Protein AF-A0A3B0XBH3-F1 (afdb_monomer_lite)

Organism: NCBI:txid652676

Radius of gyration: 18.59 Å; chains: 1; bounding box: 27×56×53 Å

Secondary structure (DSSP, 8-state):
--TTSHHHHHHHHHHHHHHHHHHHHHHHHHHHHHHHHHHS-TTS-HHHHHHHHHHHHHHHHHTT-HHHHHHHHHHHHHHHHHTT-HHHHHHHHHHHHHTT-TTHHHHHHHHHHHHHHS---HHHHHHHHHHHHHHS--

Structure (mmCIF, N/CA/C/O backbone):
data_AF-A0A3B0XBH3-F1
#
_entry.id   AF-A0A3B0XBH3-F1
#
loop_
_atom_site.group_PDB
_atom_site.id
_atom_site.type_symbol
_atom_site.label_atom_id
_atom_site.label_alt_id
_atom_site.label_comp_id
_atom_site.label_asym_id
_atom_site.label_entity_id
_atom_site.label_seq_id
_atom_site.pdbx_PDB_ins_code
_atom_site.Cartn_x
_atom_site.Cartn_y
_atom_site.Cartn_z
_atom_site.occupancy
_atom_site.B_iso_or_equiv
_atom_site.auth_seq_id
_atom_site.auth_comp_id
_atom_site.auth_asym_id
_atom_site.auth_atom_id
_atom_site.pdbx_PDB_model_num
ATOM 1 N N . MET A 1 1 ? -11.709 39.498 32.629 1.00 46.81 1 MET A N 1
ATOM 2 C CA . MET A 1 1 ? -12.255 38.364 31.856 1.00 46.81 1 MET A CA 1
ATOM 3 C C . MET A 1 1 ? -11.973 38.625 30.374 1.00 46.81 1 MET A C 1
ATOM 5 O O . MET A 1 1 ? -12.906 38.964 29.671 1.00 46.81 1 MET A O 1
ATOM 9 N N . SER A 1 2 ? -10.707 38.572 29.922 1.00 49.47 2 SER A N 1
ATOM 10 C CA . SER A 1 2 ? -10.364 38.827 28.500 1.00 49.47 2 SER A CA 1
ATOM 11 C C . SER A 1 2 ? -9.041 38.231 27.984 1.00 49.47 2 SER A C 1
ATOM 13 O O . SER A 1 2 ? -8.866 38.214 26.776 1.00 49.47 2 SER A O 1
ATOM 15 N N . ASP A 1 3 ? -8.148 37.671 28.808 1.00 51.22 3 ASP A N 1
ATOM 16 C CA . ASP A 1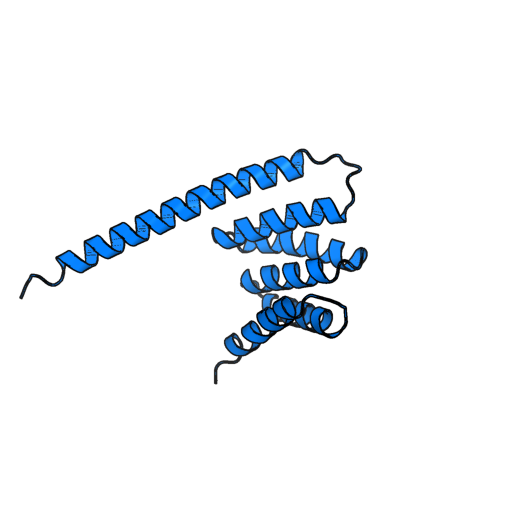 3 ? -6.802 37.307 28.305 1.00 51.22 3 ASP A CA 1
ATOM 17 C C . ASP A 1 3 ? -6.635 35.848 27.837 1.00 51.22 3 ASP A C 1
ATOM 19 O O . ASP A 1 3 ? -5.554 35.462 27.405 1.00 51.22 3 ASP A O 1
ATOM 23 N N . ASN A 1 4 ? -7.687 35.020 27.883 1.00 48.22 4 ASN A N 1
ATOM 24 C CA . ASN A 1 4 ? -7.587 33.593 27.523 1.00 48.22 4 ASN A CA 1
ATOM 25 C C . ASN A 1 4 ? -7.960 33.276 26.058 1.00 48.22 4 ASN A C 1
ATOM 27 O O . ASN A 1 4 ? -7.882 32.121 25.647 1.00 48.22 4 ASN A O 1
ATOM 31 N N . ASP A 1 5 ? -8.382 34.276 25.278 1.00 51.53 5 ASP A N 1
ATOM 32 C CA . ASP A 1 5 ? -8.802 34.097 23.876 1.00 51.53 5 ASP A CA 1
ATOM 33 C C . ASP A 1 5 ? -7.645 34.344 22.883 1.00 51.53 5 ASP A C 1
ATOM 35 O O . ASP A 1 5 ? -7.564 33.712 21.832 1.00 51.53 5 ASP A O 1
ATOM 39 N N . SER A 1 6 ? -6.668 35.185 23.254 1.00 52.16 6 SER A N 1
ATOM 40 C CA . SER A 1 6 ? -5.551 35.566 22.371 1.00 52.16 6 SER A CA 1
ATOM 41 C C . SER A 1 6 ? -4.517 34.444 22.174 1.00 52.16 6 SER A C 1
ATOM 43 O O . SER A 1 6 ? -4.010 34.257 21.073 1.00 52.16 6 SER A O 1
ATOM 45 N N . MET A 1 7 ? -4.252 33.636 23.209 1.00 53.03 7 MET A N 1
ATOM 46 C CA . MET A 1 7 ? -3.259 32.545 23.160 1.00 53.03 7 MET A CA 1
ATOM 47 C C . MET A 1 7 ? -3.736 31.315 22.370 1.00 53.03 7 MET A C 1
ATOM 49 O O . MET A 1 7 ? -2.930 30.492 21.937 1.00 53.03 7 MET A O 1
ATOM 53 N N . LYS A 1 8 ? -5.053 31.165 22.170 1.00 53.69 8 LYS A N 1
ATOM 54 C CA . LYS A 1 8 ? -5.630 30.027 21.438 1.00 53.69 8 LYS A CA 1
ATOM 55 C C . LYS A 1 8 ? -5.534 30.216 19.919 1.00 53.69 8 LYS A C 1
ATOM 57 O O . LYS A 1 8 ? -5.351 29.240 19.194 1.00 53.69 8 LYS A O 1
ATOM 62 N N . GLY A 1 9 ? -5.611 31.466 19.453 1.00 56.25 9 GLY A N 1
ATOM 63 C CA . GLY A 1 9 ? -5.483 31.823 18.038 1.00 56.25 9 GLY A CA 1
ATOM 64 C C . GLY A 1 9 ? -4.063 31.654 17.492 1.00 56.25 9 GLY A C 1
ATOM 65 O O . GLY A 1 9 ? -3.892 31.129 16.396 1.00 56.25 9 GLY A O 1
ATOM 66 N N . GLU A 1 10 ? -3.041 32.024 18.269 1.00 58.00 10 GLU A N 1
ATOM 67 C CA . GLU A 1 10 ? -1.635 31.938 17.841 1.00 58.00 10 GLU A CA 1
ATOM 68 C C . GLU A 1 10 ? -1.155 30.486 17.703 1.00 58.00 10 GLU A C 1
ATOM 70 O O . GLU A 1 10 ? -0.531 30.133 16.704 1.00 58.00 10 GLU A O 1
ATOM 75 N N . ASN A 1 11 ? -1.522 29.610 18.645 1.00 60.78 11 ASN A N 1
ATOM 76 C CA . ASN A 1 11 ? -1.129 28.198 18.600 1.00 60.78 11 ASN A CA 1
ATOM 77 C C . ASN A 1 11 ? -1.812 27.442 17.443 1.00 60.78 11 ASN A C 1
ATOM 79 O O . ASN A 1 11 ? -1.194 26.612 16.780 1.00 60.78 11 ASN A O 1
ATOM 83 N N . SER A 1 12 ? -3.073 27.781 17.148 1.00 61.41 12 SER A N 1
ATOM 84 C CA . SER A 1 12 ? -3.799 27.233 15.996 1.00 61.41 12 SER A CA 1
ATOM 85 C C . SER A 1 12 ? -3.214 27.702 14.662 1.00 61.41 12 SER A C 1
ATOM 87 O O . SER A 1 12 ? -3.229 26.939 13.698 1.00 61.41 12 SER A O 1
ATOM 89 N N . ALA A 1 13 ? -2.710 28.936 14.588 1.00 61.50 13 ALA A N 1
ATOM 90 C CA . ALA A 1 13 ? -2.078 29.463 13.383 1.00 61.50 13 ALA A CA 1
ATOM 91 C C . ALA A 1 13 ? -0.717 28.801 13.118 1.00 61.50 13 ALA A C 1
ATOM 93 O O . ALA A 1 13 ? -0.448 28.412 11.985 1.00 61.50 13 ALA A O 1
ATOM 94 N N . ILE A 1 14 ? 0.107 28.605 14.154 1.00 63.12 14 ILE A N 1
ATOM 95 C CA . ILE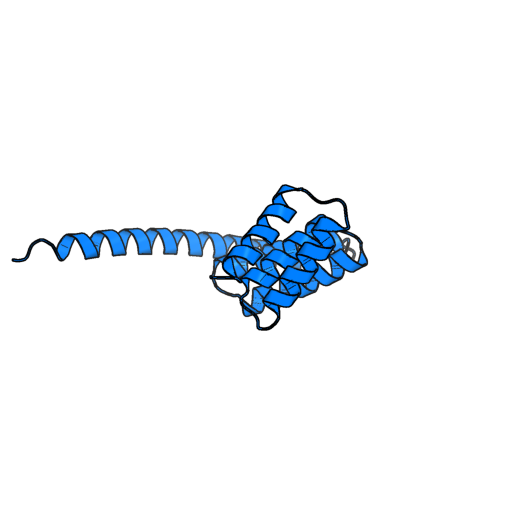 A 1 14 ? 1.409 27.925 14.038 1.00 63.12 14 ILE A CA 1
ATOM 96 C C . ILE A 1 14 ? 1.225 26.457 13.618 1.00 63.12 14 ILE A C 1
ATOM 98 O O . ILE A 1 14 ? 1.905 25.995 12.706 1.00 63.12 14 ILE A O 1
ATOM 102 N N . GLN A 1 15 ? 0.259 25.744 14.209 1.00 65.31 15 GLN A N 1
ATOM 103 C CA . GLN A 1 15 ? -0.039 24.352 13.850 1.00 65.31 15 GLN A CA 1
ATOM 104 C C . GLN A 1 15 ? -0.588 24.212 12.419 1.00 65.31 15 GLN A C 1
ATOM 106 O O . GLN A 1 15 ? -0.254 23.261 11.717 1.00 65.31 15 GLN A O 1
ATOM 111 N N . ALA A 1 16 ? -1.403 25.168 11.963 1.00 62.16 16 ALA A N 1
ATOM 112 C CA . ALA A 1 16 ? -1.904 25.184 10.590 1.00 62.16 16 ALA A CA 1
ATOM 113 C C . ALA A 1 16 ? -0.790 25.456 9.562 1.00 62.16 16 ALA A C 1
ATOM 115 O O . ALA A 1 16 ? -0.816 24.885 8.472 1.00 62.16 16 ALA A O 1
ATOM 116 N N . ILE A 1 17 ? 0.193 26.298 9.904 1.00 65.31 17 ILE A N 1
ATOM 117 C CA . ILE A 1 17 ? 1.362 26.572 9.056 1.00 65.31 17 ILE A CA 1
ATOM 118 C C . ILE A 1 17 ? 2.233 25.315 8.926 1.00 65.31 17 ILE A C 1
ATOM 120 O O . ILE A 1 17 ? 2.518 24.908 7.803 1.00 65.31 17 ILE A O 1
ATOM 124 N N . ASP A 1 18 ? 2.553 24.649 10.038 1.00 72.62 18 ASP A N 1
ATOM 125 C CA . ASP A 1 18 ? 3.348 23.407 10.071 1.00 72.62 18 ASP A CA 1
ATOM 126 C C . ASP A 1 18 ? 2.704 22.279 9.237 1.00 72.62 18 ASP A C 1
ATOM 128 O O . ASP A 1 18 ? 3.333 21.675 8.365 1.00 72.62 18 ASP A O 1
ATOM 132 N N . GLN A 1 19 ? 1.390 22.075 9.391 1.00 73.44 19 GLN A N 1
ATOM 133 C CA . GLN A 1 19 ? 0.637 21.122 8.566 1.00 73.44 19 GLN A CA 1
ATOM 134 C C . GLN A 1 19 ? 0.635 21.501 7.078 1.00 73.44 19 GLN A C 1
ATOM 136 O O . GLN A 1 19 ? 0.707 20.627 6.214 1.00 73.44 19 GLN A O 1
ATOM 141 N N . SER A 1 20 ? 0.555 22.794 6.756 1.00 72.38 20 SER A N 1
ATOM 142 C CA . SER A 1 20 ? 0.559 23.256 5.365 1.00 72.38 20 SER A CA 1
ATOM 143 C C . SER A 1 20 ? 1.919 23.083 4.684 1.00 72.38 20 SER A C 1
ATOM 145 O O . SER A 1 20 ? 1.960 22.697 3.514 1.00 72.38 20 SER A O 1
ATOM 147 N N . GLU A 1 21 ? 3.020 23.300 5.411 1.00 73.56 21 GLU A N 1
ATOM 148 C CA . GLU A 1 21 ? 4.378 23.056 4.917 1.00 73.56 21 GLU A CA 1
ATOM 149 C C . GLU A 1 21 ? 4.591 21.560 4.655 1.00 73.56 21 GLU A C 1
ATOM 151 O O . GLU A 1 21 ? 5.019 21.188 3.560 1.00 73.56 21 GLU A O 1
ATOM 156 N N . SER A 1 22 ? 4.158 20.701 5.583 1.00 84.88 22 SER A N 1
ATOM 157 C CA . SER A 1 22 ? 4.197 19.243 5.418 1.00 84.88 22 SER A CA 1
ATOM 158 C C . SER A 1 22 ? 3.398 18.762 4.195 1.00 84.88 22 SER A C 1
ATOM 160 O O . SER A 1 22 ? 3.898 17.985 3.377 1.00 84.88 22 SER A O 1
ATOM 162 N N . VAL A 1 23 ? 2.181 19.276 3.984 1.00 88.81 23 VAL A N 1
ATOM 163 C CA . VAL A 1 23 ? 1.361 18.923 2.810 1.00 88.81 23 VAL A CA 1
ATOM 164 C C . VAL A 1 23 ? 2.016 19.373 1.501 1.00 88.81 23 VAL A C 1
ATOM 166 O O . VAL A 1 23 ? 1.938 18.663 0.494 1.00 88.81 23 VAL A O 1
ATOM 169 N N . GLU A 1 24 ? 2.669 20.535 1.480 1.00 91.00 24 GLU A N 1
ATOM 170 C CA . GLU A 1 24 ? 3.363 21.028 0.288 1.00 91.00 24 GLU A CA 1
ATOM 171 C C . GLU A 1 24 ? 4.593 20.173 -0.058 1.00 91.00 24 GLU A C 1
ATOM 173 O O . GLU A 1 24 ? 4.858 19.903 -1.233 1.00 91.00 24 GLU A O 1
ATOM 178 N N . GLU A 1 25 ? 5.318 19.676 0.944 1.00 92.38 25 GLU A N 1
ATOM 179 C CA . GLU A 1 25 ? 6.395 18.704 0.742 1.00 92.38 25 GLU A CA 1
ATOM 180 C C . GLU A 1 25 ? 5.875 17.386 0.157 1.00 92.38 25 GLU A C 1
ATOM 182 O O . GLU A 1 25 ? 6.399 16.917 -0.859 1.00 92.38 25 GLU A O 1
ATOM 187 N N . ILE A 1 26 ? 4.787 16.834 0.708 1.00 92.12 26 ILE A N 1
ATOM 188 C CA . ILE A 1 26 ? 4.175 15.599 0.192 1.00 92.12 26 ILE A CA 1
ATOM 189 C C . ILE A 1 26 ? 3.692 15.794 -1.254 1.00 92.12 26 ILE A C 1
ATOM 191 O O . ILE A 1 26 ? 3.877 14.918 -2.099 1.00 92.12 26 ILE A O 1
ATOM 195 N N . ARG A 1 27 ? 3.155 16.969 -1.611 1.00 93.00 27 ARG A N 1
ATOM 196 C CA . ARG A 1 27 ? 2.768 17.292 -3.001 1.00 93.00 27 ARG A CA 1
ATOM 197 C C . ARG A 1 27 ? 3.952 17.319 -3.964 1.00 93.00 27 ARG A C 1
ATOM 199 O O . ARG A 1 27 ? 3.821 16.869 -5.111 1.00 93.00 27 ARG A O 1
ATOM 206 N N . LYS A 1 28 ? 5.107 17.829 -3.525 1.00 94.44 28 LYS A N 1
ATOM 207 C CA . LYS A 1 28 ? 6.345 17.793 -4.321 1.00 94.44 28 LYS A CA 1
ATOM 208 C C . LYS A 1 28 ? 6.796 16.353 -4.541 1.00 94.44 28 LYS A C 1
ATOM 210 O O . LYS A 1 28 ? 7.053 15.978 -5.686 1.00 94.44 28 LYS A O 1
ATOM 215 N N . LEU A 1 29 ? 6.810 15.540 -3.483 1.00 94.50 29 LEU A N 1
ATOM 216 C CA . LEU A 1 29 ? 7.145 14.117 -3.566 1.00 94.50 29 LEU A CA 1
ATOM 217 C C . LEU A 1 29 ? 6.183 13.362 -4.491 1.00 94.50 29 LEU A C 1
ATOM 219 O O . LEU A 1 29 ? 6.631 12.627 -5.367 1.00 94.50 29 LEU A O 1
ATOM 223 N N . LEU A 1 30 ? 4.877 13.616 -4.386 1.00 93.94 30 LEU A N 1
ATOM 224 C CA . LEU A 1 30 ? 3.857 13.006 -5.241 1.00 93.94 30 LEU A CA 1
ATOM 225 C C . LEU A 1 30 ? 4.070 13.357 -6.716 1.00 93.94 30 LEU A C 1
ATOM 227 O O . LEU A 1 30 ? 3.925 12.514 -7.605 1.00 93.94 30 LEU A O 1
ATOM 231 N N . THR A 1 31 ? 4.431 14.609 -6.993 1.00 95.00 31 THR A N 1
ATOM 232 C CA . THR A 1 31 ? 4.744 15.055 -8.353 1.00 95.00 31 THR A CA 1
ATOM 233 C C . THR A 1 31 ? 5.959 14.315 -8.909 1.00 95.00 31 THR A C 1
ATOM 235 O O . THR A 1 31 ? 5.941 13.899 -10.069 1.00 95.00 31 THR A O 1
ATOM 238 N N . GLU A 1 32 ? 6.994 14.119 -8.095 1.00 94.62 32 GLU A N 1
ATOM 239 C CA . GLU A 1 32 ? 8.203 13.399 -8.492 1.00 94.62 32 GLU A CA 1
ATOM 240 C C . GLU A 1 32 ? 7.949 11.897 -8.689 1.00 94.62 32 GLU A C 1
ATOM 242 O O . GLU A 1 32 ? 8.335 11.337 -9.717 1.00 94.62 32 GLU A O 1
ATOM 247 N N . ALA A 1 33 ? 7.209 11.255 -7.783 1.00 92.12 33 ALA A N 1
ATOM 248 C CA . ALA A 1 33 ? 6.818 9.850 -7.900 1.00 92.12 33 ALA A CA 1
ATOM 249 C C . ALA A 1 33 ? 6.005 9.593 -9.184 1.00 92.12 33 ALA A C 1
ATOM 251 O O . ALA A 1 33 ? 6.300 8.673 -9.950 1.00 92.12 33 ALA A O 1
ATOM 252 N N . ARG A 1 34 ? 5.054 10.480 -9.511 1.00 93.50 34 ARG A N 1
ATOM 253 C CA . ARG A 1 34 ? 4.286 10.416 -10.769 1.00 93.50 34 ARG A CA 1
ATOM 254 C C . ARG A 1 34 ? 5.158 10.597 -12.011 1.00 93.50 34 ARG A C 1
ATOM 256 O O . ARG A 1 34 ? 4.894 9.964 -13.034 1.00 93.50 34 ARG A O 1
ATOM 263 N N . LYS A 1 35 ? 6.177 11.462 -11.962 1.00 93.94 35 LYS A N 1
ATOM 264 C CA . LYS A 1 35 ? 7.140 11.607 -13.067 1.00 93.94 35 LYS A CA 1
ATOM 265 C C . LYS A 1 35 ? 7.960 10.338 -13.243 1.00 93.94 35 LYS A C 1
ATOM 267 O O . LYS A 1 35 ? 8.079 9.870 -14.372 1.00 93.94 35 LYS A O 1
ATOM 272 N N . ARG A 1 36 ? 8.458 9.758 -12.146 1.00 91.50 36 ARG A N 1
ATOM 273 C CA . ARG A 1 36 ? 9.189 8.488 -12.164 1.00 91.50 36 ARG A CA 1
ATOM 274 C C . ARG A 1 36 ? 8.351 7.388 -12.804 1.00 91.50 36 ARG A C 1
ATOM 276 O O . ARG A 1 36 ? 8.824 6.775 -13.750 1.00 91.50 36 ARG A O 1
ATOM 283 N N . LEU A 1 37 ? 7.094 7.227 -12.382 1.00 91.19 37 LEU A N 1
ATOM 284 C CA . LEU A 1 37 ? 6.161 6.241 -12.942 1.00 91.19 37 LEU A CA 1
ATOM 285 C C . LEU A 1 37 ? 5.963 6.395 -14.461 1.00 91.19 37 LEU A C 1
ATOM 287 O O . LEU A 1 37 ? 5.899 5.404 -15.189 1.00 91.19 37 LEU A O 1
ATOM 291 N N . LYS A 1 38 ? 5.873 7.638 -14.955 1.00 91.94 38 LYS A N 1
ATOM 292 C CA . LYS A 1 38 ? 5.743 7.935 -16.393 1.00 91.94 38 LYS A CA 1
ATOM 293 C C . LYS A 1 38 ? 7.033 7.712 -17.180 1.00 91.94 38 LYS A C 1
ATOM 295 O O . LYS A 1 38 ? 6.962 7.419 -18.365 1.00 91.94 38 LYS A O 1
ATOM 300 N N . ALA A 1 39 ? 8.186 7.895 -16.544 1.00 92.94 39 ALA A N 1
ATOM 301 C CA . ALA A 1 39 ? 9.492 7.694 -17.160 1.00 92.94 39 ALA A CA 1
ATOM 302 C C . ALA A 1 39 ? 9.922 6.217 -17.183 1.00 92.94 39 ALA A C 1
ATOM 304 O O . ALA A 1 39 ? 10.925 5.891 -17.819 1.00 92.94 39 ALA A O 1
ATOM 305 N N . MET A 1 40 ? 9.195 5.331 -16.492 1.00 91.56 40 MET A N 1
ATOM 306 C CA . MET A 1 40 ? 9.476 3.899 -16.512 1.00 91.56 40 MET A CA 1
ATOM 307 C C . MET A 1 40 ? 9.282 3.331 -17.926 1.00 91.56 40 MET A C 1
ATOM 309 O O . MET A 1 40 ? 8.232 3.566 -18.524 1.00 91.56 40 MET A O 1
ATOM 313 N N . PRO A 1 41 ? 10.249 2.558 -18.449 1.00 89.88 41 PRO A N 1
ATOM 314 C CA . PRO A 1 41 ? 10.114 1.870 -19.729 1.00 89.88 41 PRO A CA 1
ATOM 315 C C . PRO A 1 41 ? 8.917 0.910 -19.777 1.00 89.88 41 PRO A C 1
ATOM 317 O O . PRO A 1 41 ? 8.597 0.268 -18.777 1.00 89.88 41 PRO A O 1
ATOM 320 N N . ASP A 1 42 ? 8.325 0.713 -20.954 1.00 82.00 42 ASP A N 1
ATOM 321 C CA . ASP A 1 42 ? 7.203 -0.224 -21.150 1.00 82.00 42 ASP A CA 1
ATOM 322 C C . ASP A 1 42 ? 7.563 -1.690 -20.844 1.00 82.00 42 ASP A C 1
ATOM 324 O O . ASP A 1 42 ? 6.691 -2.503 -20.553 1.00 82.00 42 ASP A O 1
ATOM 328 N N . ASN A 1 43 ? 8.852 -2.038 -20.881 1.00 86.25 43 ASN A N 1
ATOM 329 C CA . ASN A 1 43 ? 9.367 -3.366 -20.539 1.00 86.25 43 ASN A CA 1
ATOM 330 C C . ASN A 1 43 ? 9.830 -3.483 -19.075 1.00 86.25 43 ASN A C 1
ATOM 332 O O . ASN A 1 43 ? 10.561 -4.418 -18.742 1.00 86.25 43 ASN A O 1
ATOM 336 N N . SER A 1 44 ? 9.456 -2.530 -18.217 1.00 85.38 44 SER A N 1
ATOM 337 C CA . SER A 1 44 ? 9.775 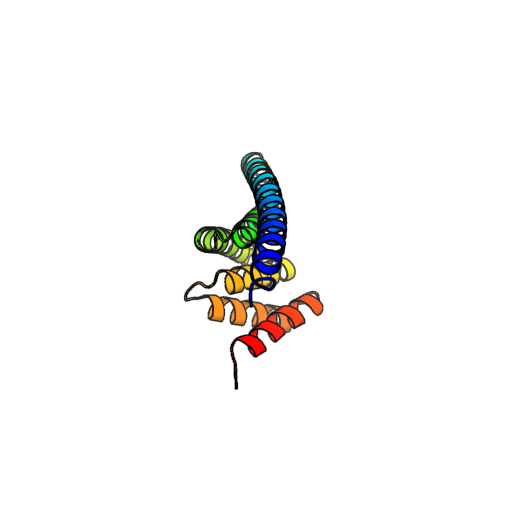-2.577 -16.788 1.00 85.38 44 SER A CA 1
ATOM 338 C C . SER A 1 44 ? 9.171 -3.817 -16.134 1.00 85.38 44 SER A C 1
ATOM 340 O O . SER A 1 44 ? 8.077 -4.253 -16.495 1.00 85.38 44 SER A O 1
ATOM 342 N N . ILE A 1 45 ? 9.865 -4.354 -15.128 1.00 92.12 45 ILE A N 1
ATOM 343 C CA . ILE A 1 45 ? 9.347 -5.453 -14.313 1.00 92.12 45 ILE A CA 1
ATOM 344 C C . ILE A 1 45 ? 8.029 -4.979 -13.670 1.00 92.12 45 ILE A C 1
ATOM 346 O O . ILE A 1 45 ? 8.031 -3.933 -13.013 1.00 92.12 45 ILE A O 1
ATOM 350 N N . PRO A 1 46 ? 6.906 -5.705 -13.836 1.00 94.75 46 PRO A N 1
ATOM 351 C CA . PRO A 1 46 ? 5.597 -5.239 -13.369 1.00 94.75 46 PRO A CA 1
ATOM 352 C C . PRO A 1 46 ? 5.560 -4.890 -11.881 1.00 94.75 46 PRO A C 1
ATOM 354 O O . PRO A 1 46 ? 4.974 -3.881 -11.499 1.00 94.75 46 PRO A O 1
ATOM 357 N N . VAL A 1 47 ? 6.266 -5.663 -11.057 1.00 96.50 47 VAL A N 1
ATOM 358 C CA . VAL A 1 47 ? 6.390 -5.432 -9.612 1.00 96.50 47 VAL A CA 1
ATOM 359 C C . VAL A 1 47 ? 7.100 -4.115 -9.297 1.00 96.50 47 VAL A C 1
ATOM 361 O O . VAL A 1 47 ? 6.652 -3.376 -8.426 1.00 96.50 47 VAL A O 1
ATOM 364 N N . ASP A 1 48 ? 8.168 -3.769 -10.019 1.00 95.62 48 ASP A N 1
ATOM 365 C CA . ASP A 1 48 ? 8.879 -2.505 -9.792 1.00 95.62 48 ASP A CA 1
ATOM 366 C C . ASP A 1 48 ? 7.990 -1.308 -10.135 1.00 95.62 48 ASP A C 1
ATOM 368 O O . ASP A 1 48 ? 7.988 -0.300 -9.428 1.00 95.62 48 ASP A O 1
ATOM 372 N N . ARG A 1 49 ? 7.173 -1.437 -11.187 1.00 95.62 49 ARG A N 1
ATOM 373 C CA . ARG A 1 49 ? 6.166 -0.428 -11.527 1.00 95.62 49 ARG A CA 1
ATOM 374 C C . ARG A 1 49 ? 5.083 -0.332 -10.454 1.00 95.62 49 ARG A C 1
ATOM 376 O O . ARG A 1 49 ? 4.714 0.777 -10.077 1.00 95.62 49 ARG A O 1
ATOM 383 N N . ALA A 1 50 ? 4.610 -1.469 -9.948 1.00 97.38 50 ALA A N 1
ATOM 384 C CA . ALA A 1 50 ? 3.609 -1.532 -8.889 1.00 97.38 50 ALA A CA 1
ATOM 385 C C . ALA A 1 50 ? 4.103 -0.918 -7.570 1.00 97.38 50 ALA A C 1
ATOM 387 O O . ALA A 1 50 ? 3.320 -0.260 -6.891 1.00 97.38 50 ALA A O 1
ATOM 388 N N . ARG A 1 51 ? 5.392 -1.047 -7.229 1.00 97.44 51 ARG A N 1
ATOM 389 C CA . ARG A 1 51 ? 5.990 -0.375 -6.060 1.00 97.44 51 ARG A CA 1
ATOM 390 C C . ARG A 1 51 ? 5.969 1.139 -6.196 1.00 97.44 51 ARG A C 1
ATOM 392 O O . ARG A 1 51 ? 5.454 1.816 -5.321 1.00 97.44 51 ARG A O 1
ATOM 399 N N . VAL A 1 52 ? 6.415 1.670 -7.336 1.00 96.62 52 VAL A N 1
ATOM 400 C CA . VAL A 1 52 ? 6.350 3.123 -7.585 1.00 96.62 52 VAL A CA 1
ATOM 401 C C . VAL A 1 52 ? 4.899 3.618 -7.590 1.00 96.62 52 VAL A C 1
ATOM 403 O O . VAL A 1 52 ? 4.615 4.731 -7.153 1.00 96.62 52 VAL A O 1
ATOM 406 N N . LEU A 1 53 ? 3.965 2.803 -8.085 1.00 97.50 53 LEU A N 1
ATOM 407 C CA . LEU A 1 53 ? 2.538 3.108 -8.036 1.00 97.50 53 LEU A CA 1
ATOM 408 C C . LEU A 1 53 ? 1.985 3.087 -6.600 1.00 97.50 53 LEU A C 1
ATOM 410 O O . LEU A 1 53 ? 1.132 3.910 -6.270 1.00 97.50 53 LEU A O 1
ATOM 414 N N . LEU A 1 54 ? 2.503 2.205 -5.743 1.00 98.06 54 LEU A N 1
ATOM 415 C CA . LEU A 1 54 ? 2.144 2.153 -4.331 1.00 98.06 54 LEU A CA 1
ATOM 416 C C . LEU A 1 54 ? 2.670 3.379 -3.574 1.00 98.06 54 LEU A C 1
ATOM 418 O O . LEU A 1 54 ? 1.900 3.991 -2.841 1.00 98.06 54 LEU A O 1
ATOM 422 N N . ASP A 1 55 ? 3.907 3.813 -3.843 1.00 97.38 55 ASP A N 1
ATOM 423 C CA . ASP A 1 55 ? 4.459 5.066 -3.301 1.00 97.38 55 ASP A CA 1
ATOM 424 C C . ASP A 1 55 ? 3.557 6.264 -3.662 1.00 97.38 55 ASP A C 1
ATOM 426 O O . ASP A 1 55 ? 3.305 7.161 -2.858 1.00 97.38 55 ASP A O 1
ATOM 430 N N . VAL A 1 56 ? 3.036 6.293 -4.898 1.00 97.75 56 VAL A N 1
ATOM 431 C CA . VAL A 1 56 ? 2.072 7.318 -5.329 1.00 97.75 56 VAL A CA 1
ATOM 432 C C . VAL A 1 56 ? 0.791 7.242 -4.497 1.00 97.75 56 VAL A C 1
ATOM 434 O O . VAL A 1 56 ? 0.290 8.291 -4.092 1.00 97.75 56 VAL A O 1
ATOM 437 N N . ALA A 1 57 ? 0.271 6.041 -4.239 1.00 97.94 57 ALA A N 1
ATOM 438 C CA . ALA A 1 57 ? -0.931 5.846 -3.434 1.00 97.94 57 ALA A CA 1
ATOM 439 C C . ALA A 1 57 ? -0.739 6.311 -1.980 1.00 97.94 57 ALA A C 1
ATOM 441 O O . ALA A 1 57 ? -1.595 7.019 -1.452 1.00 97.94 57 ALA A O 1
ATOM 442 N N . GLU A 1 58 ? 0.398 5.989 -1.363 1.00 97.00 58 GLU A N 1
ATOM 443 C CA . GLU A 1 58 ? 0.747 6.416 -0.003 1.00 97.00 58 GLU A CA 1
ATOM 444 C C . GLU A 1 58 ? 0.805 7.948 0.108 1.00 97.00 58 GLU A C 1
ATOM 446 O O . GLU A 1 58 ? 0.171 8.555 0.972 1.00 97.00 58 GLU A O 1
ATOM 451 N N . LEU A 1 59 ? 1.487 8.609 -0.832 1.00 97.19 59 LEU A N 1
ATOM 452 C CA . LEU A 1 59 ? 1.581 10.071 -0.855 1.00 97.19 59 LEU A CA 1
ATOM 453 C C . LEU A 1 59 ? 0.218 10.736 -1.098 1.00 97.19 59 LEU A C 1
ATOM 455 O O . LEU A 1 59 ? -0.050 11.817 -0.576 1.00 97.19 59 LEU A O 1
ATOM 459 N N . GLN A 1 60 ? -0.653 10.107 -1.891 1.00 97.19 60 GLN A N 1
ATOM 460 C CA . GLN A 1 60 ? -2.024 10.575 -2.096 1.00 97.19 60 GLN A CA 1
ATOM 461 C C . GLN A 1 60 ? -2.861 10.464 -0.831 1.00 97.19 60 GLN A C 1
ATOM 463 O O . GLN A 1 60 ? -3.566 11.415 -0.488 1.00 97.19 60 GLN A O 1
ATOM 468 N N . LEU A 1 61 ? -2.753 9.340 -0.126 1.00 95.69 61 LEU A N 1
ATOM 469 C CA . LEU A 1 61 ? -3.397 9.147 1.162 1.00 95.69 61 LEU A CA 1
ATOM 470 C C . LEU A 1 61 ? -2.950 10.233 2.155 1.00 95.69 61 LEU A C 1
ATOM 472 O O . LEU A 1 61 ? -3.800 10.886 2.758 1.00 95.69 61 LEU A O 1
ATOM 476 N N . GLY A 1 62 ? -1.645 10.528 2.217 1.00 93.12 62 GLY A N 1
ATOM 477 C CA . GLY A 1 62 ? -1.068 11.564 3.084 1.00 93.12 62 GLY A CA 1
ATOM 478 C C . GLY A 1 62 ? -1.568 12.996 2.834 1.00 93.12 62 GLY A C 1
ATOM 479 O O . GLY A 1 62 ? -1.485 13.836 3.725 1.00 93.12 62 GLY A O 1
ATOM 480 N N . ILE A 1 63 ? -2.134 13.289 1.656 1.00 94.50 63 ILE A N 1
ATOM 481 C CA . ILE A 1 63 ? -2.763 14.589 1.339 1.00 94.50 63 ILE A CA 1
ATOM 482 C C . ILE A 1 63 ? -4.295 14.518 1.242 1.00 94.50 63 ILE A C 1
ATOM 484 O O . ILE A 1 63 ? -4.921 15.443 0.719 1.00 94.50 63 ILE A O 1
ATOM 488 N N . GLY A 1 64 ? -4.906 13.425 1.709 1.00 93.12 64 GLY A N 1
ATOM 489 C CA . GLY A 1 64 ? -6.360 13.244 1.744 1.00 93.12 64 GLY A CA 1
ATOM 490 C C . GLY A 1 64 ? -7.005 12.855 0.406 1.00 93.12 64 GLY A C 1
ATOM 491 O O . GLY A 1 64 ? -8.222 12.960 0.264 1.00 93.12 64 GLY A O 1
ATOM 492 N N . GLN A 1 65 ? -6.233 12.397 -0.583 1.00 95.56 65 GLN A N 1
ATOM 493 C CA . GLN A 1 65 ? -6.731 11.897 -1.877 1.00 95.56 65 GLN A CA 1
ATOM 494 C C . GLN A 1 65 ? -7.079 10.401 -1.805 1.00 95.56 65 GLN A C 1
ATOM 496 O O . GLN A 1 65 ? -6.540 9.584 -2.551 1.00 95.56 65 GLN A O 1
ATOM 501 N N . GLY A 1 66 ? -7.971 10.027 -0.881 1.00 96.06 66 GLY A N 1
ATOM 502 C CA . GLY A 1 66 ? -8.291 8.621 -0.594 1.00 96.06 66 GLY A CA 1
ATOM 503 C C . GLY A 1 66 ? -8.892 7.853 -1.779 1.00 96.06 66 GLY A C 1
ATOM 504 O O . GLY A 1 66 ? -8.618 6.669 -1.953 1.00 96.06 66 GLY A O 1
ATOM 505 N N . ALA A 1 67 ? -9.667 8.515 -2.646 1.00 96.81 67 ALA A N 1
ATOM 506 C CA . ALA A 1 67 ? -10.269 7.866 -3.812 1.00 96.81 67 ALA A CA 1
ATOM 507 C C . ALA A 1 67 ? -9.216 7.466 -4.858 1.00 96.81 67 ALA A C 1
ATOM 5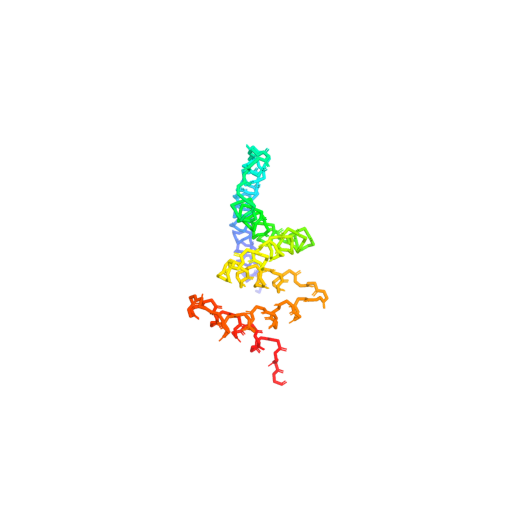09 O O . ALA A 1 67 ? -9.266 6.364 -5.403 1.00 96.81 67 ALA A O 1
ATOM 510 N N . GLU A 1 68 ? -8.255 8.345 -5.139 1.00 97.06 68 GLU A N 1
ATOM 511 C CA . GLU A 1 68 ? -7.158 8.063 -6.056 1.00 97.06 68 GLU A CA 1
ATOM 512 C C . GLU A 1 68 ? -6.136 7.103 -5.444 1.00 97.06 68 GLU A C 1
ATOM 514 O O . GLU A 1 68 ? -5.675 6.199 -6.142 1.00 97.06 68 GLU A O 1
ATOM 519 N N . ALA A 1 69 ? -5.827 7.262 -4.152 1.00 98.00 69 ALA A N 1
ATOM 520 C CA . ALA A 1 69 ? -4.979 6.332 -3.412 1.00 98.00 69 ALA A CA 1
ATOM 521 C C . ALA A 1 69 ? -5.544 4.907 -3.481 1.00 98.00 69 ALA A C 1
ATOM 523 O O . ALA A 1 69 ? -4.813 3.975 -3.808 1.00 98.00 69 ALA A O 1
ATOM 524 N N . TRP A 1 70 ? -6.861 4.746 -3.300 1.00 98.19 70 TRP A N 1
ATOM 525 C CA . TRP A 1 70 ? -7.533 3.454 -3.419 1.00 98.19 70 TRP A CA 1
ATOM 526 C C . TRP A 1 70 ? -7.321 2.810 -4.792 1.00 98.19 70 TRP A C 1
ATOM 528 O O . TRP A 1 70 ? -7.006 1.625 -4.869 1.00 98.19 70 TRP A O 1
ATOM 538 N N . GLN A 1 71 ? -7.483 3.566 -5.883 1.00 98.06 71 GLN A N 1
ATOM 539 C CA . GLN A 1 71 ? -7.315 3.020 -7.234 1.00 98.06 71 GLN A CA 1
ATOM 540 C C . GLN A 1 71 ? -5.882 2.536 -7.469 1.00 98.06 71 GLN A C 1
ATOM 542 O O . GLN A 1 71 ? -5.685 1.399 -7.897 1.00 98.06 71 GLN A O 1
ATOM 547 N N . HIS A 1 72 ? -4.890 3.364 -7.140 1.00 98.25 72 HIS A N 1
ATOM 548 C CA . HIS A 1 72 ? -3.486 3.015 -7.347 1.00 98.25 72 HIS A CA 1
ATOM 549 C C . HIS A 1 72 ? -3.032 1.873 -6.429 1.00 98.25 72 HIS A C 1
ATOM 551 O O . HIS A 1 72 ? -2.419 0.922 -6.906 1.00 98.25 72 HIS A O 1
ATOM 557 N N . ALA A 1 73 ? -3.408 1.892 -5.146 1.00 98.38 73 ALA A N 1
ATOM 558 C CA . ALA A 1 73 ? -3.110 0.797 -4.227 1.00 98.38 73 ALA A CA 1
ATOM 559 C C . ALA A 1 73 ? -3.784 -0.511 -4.664 1.00 98.38 73 ALA A C 1
ATOM 561 O O . ALA A 1 73 ? -3.190 -1.579 -4.535 1.00 98.38 73 ALA A O 1
ATOM 562 N N . ARG A 1 74 ? -4.999 -0.453 -5.231 1.00 98.19 74 ARG A N 1
ATOM 563 C CA . ARG A 1 74 ? -5.707 -1.647 -5.714 1.00 98.19 74 ARG A CA 1
ATOM 564 C C . ARG A 1 74 ? -5.031 -2.262 -6.933 1.00 98.19 74 ARG A C 1
ATOM 566 O O . ARG A 1 74 ? -4.952 -3.487 -7.020 1.00 98.19 74 ARG A O 1
ATOM 573 N N . GLU A 1 75 ? -4.558 -1.427 -7.853 1.00 98.06 75 GLU A N 1
ATOM 574 C CA . GLU A 1 75 ? -3.777 -1.865 -9.010 1.00 98.06 75 GLU A CA 1
ATOM 575 C C . GLU A 1 75 ? -2.461 -2.514 -8.558 1.00 98.06 75 GLU A C 1
ATOM 577 O O . GLU A 1 75 ? -2.184 -3.654 -8.936 1.00 98.06 75 GLU A O 1
ATOM 582 N N . SER A 1 76 ? -1.711 -1.854 -7.669 1.00 98.38 76 SER A N 1
ATOM 583 C CA . SER A 1 76 ? -0.475 -2.401 -7.100 1.00 98.38 76 SER A CA 1
ATOM 584 C C . SER A 1 76 ? -0.708 -3.720 -6.362 1.00 98.38 76 SER A C 1
ATOM 586 O O . SER A 1 76 ? 0.006 -4.690 -6.608 1.00 98.38 76 SER A O 1
ATOM 588 N N . PHE A 1 77 ? -1.746 -3.793 -5.521 1.00 98.44 77 PHE A N 1
ATOM 589 C CA . PHE A 1 77 ? -2.124 -5.005 -4.793 1.00 98.44 77 PHE A CA 1
ATOM 590 C C . PHE A 1 77 ? -2.338 -6.188 -5.740 1.00 98.44 77 PHE A C 1
ATOM 592 O O . PHE A 1 77 ? -1.803 -7.264 -5.494 1.00 98.44 77 PHE A O 1
ATOM 599 N N . SER A 1 78 ? -3.074 -5.994 -6.843 1.00 98.19 78 SER A N 1
ATOM 600 C CA . SER A 1 78 ? -3.308 -7.063 -7.823 1.00 98.19 78 SER A CA 1
ATOM 601 C C . SER A 1 78 ? -1.998 -7.603 -8.392 1.00 98.19 78 SER A C 1
ATOM 603 O O . SER A 1 78 ? -1.805 -8.814 -8.434 1.00 98.19 78 SER A O 1
ATOM 605 N N . VAL A 1 79 ? -1.074 -6.714 -8.767 1.00 98.25 79 VAL A N 1
ATOM 606 C CA . VAL A 1 79 ? 0.238 -7.116 -9.289 1.00 98.25 79 VAL A CA 1
ATOM 607 C C . VAL A 1 79 ? 1.040 -7.870 -8.228 1.00 98.25 79 VAL A C 1
ATOM 609 O O . VAL A 1 79 ? 1.649 -8.890 -8.531 1.00 98.25 79 VAL A O 1
ATOM 612 N N . PHE A 1 80 ? 1.037 -7.421 -6.973 1.00 98.50 80 PHE A N 1
ATOM 613 C CA . PHE A 1 80 ? 1.780 -8.117 -5.922 1.00 98.50 80 PHE A CA 1
ATOM 614 C C . PHE A 1 80 ? 1.229 -9.510 -5.625 1.00 98.50 80 PHE A C 1
ATOM 616 O O . PHE A 1 80 ? 2.016 -10.414 -5.361 1.00 98.50 80 PHE A O 1
ATOM 623 N N . ILE A 1 81 ? -0.088 -9.707 -5.720 1.00 98.19 81 ILE A N 1
ATOM 624 C CA . ILE A 1 81 ? -0.695 -11.038 -5.623 1.00 98.19 81 ILE A CA 1
ATOM 625 C C . ILE A 1 81 ? -0.260 -11.924 -6.793 1.00 98.19 81 ILE A C 1
ATOM 627 O O . ILE A 1 81 ? 0.195 -13.041 -6.561 1.00 98.19 81 ILE A O 1
ATOM 631 N N . ASP A 1 82 ? -0.349 -11.424 -8.028 1.00 97.81 82 ASP A N 1
ATOM 632 C CA . ASP A 1 82 ? -0.034 -12.201 -9.236 1.00 97.81 82 ASP A CA 1
ATOM 633 C C . ASP A 1 82 ? 1.433 -12.659 -9.289 1.00 97.81 82 ASP A C 1
ATOM 635 O O . ASP A 1 82 ? 1.743 -13.705 -9.858 1.00 97.81 82 ASP A O 1
ATOM 639 N N . TYR A 1 83 ? 2.334 -11.880 -8.686 1.00 97.69 83 TYR A N 1
ATOM 640 C CA . TYR A 1 83 ? 3.770 -12.162 -8.631 1.00 97.69 83 TYR A CA 1
ATOM 641 C C . TYR A 1 83 ? 4.245 -12.670 -7.258 1.00 97.69 83 TYR A C 1
ATOM 643 O O . TYR A 1 83 ? 5.450 -12.752 -7.032 1.00 97.69 83 TYR A O 1
ATOM 651 N N . GLU A 1 84 ? 3.329 -13.003 -6.343 1.00 97.69 84 GLU A N 1
ATOM 652 C CA . GLU A 1 84 ? 3.635 -13.549 -5.009 1.00 97.69 84 GLU A CA 1
ATOM 653 C C . GLU A 1 84 ? 4.548 -12.650 -4.141 1.00 97.69 84 GLU A C 1
ATOM 655 O O . GLU A 1 84 ? 5.293 -13.108 -3.271 1.00 97.69 84 GLU A O 1
ATOM 660 N N . HIS A 1 85 ? 4.476 -11.332 -4.341 1.00 97.88 85 HIS A N 1
ATOM 661 C CA . HIS A 1 85 ? 5.169 -10.329 -3.531 1.00 97.88 85 HIS A CA 1
ATOM 662 C C . HIS A 1 85 ? 4.380 -10.021 -2.253 1.00 97.88 85 HIS A C 1
ATOM 664 O O . HIS A 1 85 ? 3.816 -8.943 -2.083 1.00 97.88 85 HIS A O 1
ATOM 670 N N . TRP A 1 86 ? 4.344 -10.985 -1.332 1.00 97.94 86 TRP A N 1
ATOM 671 C CA . TRP A 1 86 ? 3.459 -10.951 -0.162 1.00 97.94 86 TRP A CA 1
ATOM 672 C C . TRP A 1 86 ? 3.678 -9.758 0.766 1.00 97.94 86 TRP A C 1
ATOM 674 O O . TRP A 1 86 ? 2.703 -9.185 1.237 1.00 97.94 86 TRP A O 1
ATOM 684 N N . GLN A 1 87 ? 4.929 -9.352 1.000 1.00 98.06 87 GLN A N 1
ATOM 685 C CA . GLN A 1 87 ? 5.221 -8.173 1.822 1.00 98.06 87 GLN A CA 1
ATOM 686 C C . GLN A 1 87 ? 4.565 -6.915 1.235 1.00 98.06 87 GLN A C 1
ATOM 688 O O . GLN A 1 87 ? 3.835 -6.219 1.934 1.00 98.06 87 GLN A O 1
ATOM 693 N N . ASP A 1 88 ? 4.780 -6.679 -0.060 1.00 98.19 88 ASP A N 1
ATOM 694 C CA . ASP A 1 88 ? 4.264 -5.506 -0.766 1.00 98.19 88 ASP A CA 1
ATOM 695 C C . ASP A 1 88 ? 2.724 -5.572 -0.888 1.00 98.19 88 ASP A C 1
ATOM 697 O O . ASP A 1 88 ? 2.033 -4.564 -0.759 1.00 98.19 88 ASP A O 1
ATOM 701 N N . ALA A 1 89 ? 2.154 -6.772 -1.067 1.00 98.50 89 ALA A N 1
ATOM 702 C CA . ALA A 1 89 ? 0.704 -6.982 -1.080 1.00 98.50 89 ALA A CA 1
ATOM 703 C C . ALA A 1 89 ? 0.054 -6.628 0.266 1.00 98.50 89 ALA A C 1
ATOM 705 O O . ALA A 1 89 ? -1.019 -6.028 0.307 1.00 98.50 89 ALA A O 1
ATOM 706 N N . VAL A 1 90 ? 0.697 -6.996 1.372 1.00 98.25 90 VAL A N 1
ATOM 707 C CA . VAL A 1 90 ? 0.209 -6.705 2.721 1.00 98.25 90 VAL A CA 1
ATOM 708 C C . VAL A 1 90 ? 0.275 -5.200 3.013 1.00 98.25 90 VAL A C 1
ATOM 710 O O . VAL A 1 90 ? -0.698 -4.643 3.513 1.00 98.25 90 VAL A O 1
ATOM 713 N N . GLU A 1 91 ? 1.358 -4.522 2.626 1.00 98.00 91 GLU A N 1
ATOM 714 C CA . GLU A 1 91 ? 1.478 -3.056 2.730 1.00 98.00 91 GLU A CA 1
ATOM 715 C C . GLU A 1 91 ? 0.435 -2.334 1.855 1.00 98.00 91 GLU A C 1
ATOM 717 O O . GLU A 1 91 ? -0.183 -1.356 2.276 1.00 98.00 91 GLU A O 1
ATOM 722 N N . ALA A 1 92 ? 0.136 -2.861 0.665 1.00 98.38 92 ALA A N 1
ATOM 723 C CA . ALA A 1 92 ? -0.926 -2.315 -0.175 1.00 98.38 92 ALA A CA 1
ATOM 724 C C . ALA A 1 92 ? -2.331 -2.510 0.415 1.00 98.38 92 ALA A C 1
ATOM 726 O O . ALA A 1 92 ? -3.189 -1.638 0.260 1.00 98.38 92 ALA A O 1
ATOM 727 N N . ALA A 1 93 ? -2.582 -3.625 1.105 1.00 98.06 93 ALA A N 1
ATOM 728 C CA . ALA A 1 93 ? -3.842 -3.856 1.808 1.00 98.06 93 ALA A CA 1
ATOM 729 C C . ALA A 1 93 ? -4.058 -2.868 2.966 1.00 98.06 93 ALA A C 1
ATOM 731 O O . ALA A 1 93 ? -5.190 -2.436 3.182 1.00 98.06 93 ALA A O 1
ATOM 732 N N . ASP A 1 94 ? -2.985 -2.481 3.656 1.00 97.94 94 ASP A N 1
ATOM 733 C CA . ASP A 1 94 ? -3.014 -1.448 4.692 1.00 97.94 94 ASP A CA 1
ATOM 734 C C . ASP A 1 94 ? -3.392 -0.071 4.108 1.00 97.94 94 ASP A C 1
ATOM 736 O O . ASP A 1 94 ? -4.368 0.550 4.531 1.00 97.94 94 ASP A O 1
ATOM 740 N N . ILE A 1 95 ? -2.738 0.356 3.020 1.00 97.94 95 ILE A N 1
ATOM 741 C CA . ILE A 1 95 ? -3.105 1.608 2.328 1.00 97.94 95 ILE A CA 1
ATOM 742 C C . ILE A 1 95 ? -4.571 1.576 1.863 1.00 97.94 95 ILE A C 1
ATOM 744 O O . ILE A 1 95 ? -5.298 2.559 2.025 1.00 97.94 95 ILE A O 1
ATOM 748 N N . LEU A 1 96 ? -5.042 0.447 1.317 1.00 98.25 96 LEU A N 1
ATOM 749 C CA . LEU A 1 96 ? -6.448 0.272 0.933 1.00 98.25 96 LEU A CA 1
ATOM 750 C C . LEU A 1 96 ? -7.392 0.436 2.130 1.00 98.25 96 LEU A C 1
ATOM 752 O O . LEU A 1 96 ? -8.435 1.082 2.000 1.00 98.25 96 LEU A O 1
ATOM 756 N N . TYR A 1 97 ? -7.044 -0.122 3.289 1.00 97.12 97 TYR A N 1
ATOM 757 C CA . TYR A 1 97 ? -7.811 0.066 4.515 1.00 97.12 97 TYR A CA 1
ATOM 758 C C . TYR A 1 97 ? -7.909 1.558 4.874 1.00 97.12 97 TYR A C 1
ATOM 760 O O . TYR A 1 97 ? -9.017 2.100 4.935 1.00 97.12 97 TYR A O 1
ATOM 768 N N . GLN A 1 98 ? -6.774 2.251 4.959 1.00 96.38 98 GLN A N 1
ATOM 769 C CA . GLN A 1 98 ? -6.701 3.658 5.368 1.00 96.38 98 GLN A CA 1
ATOM 770 C C . GLN A 1 98 ? -7.418 4.634 4.415 1.00 96.38 98 GLN A C 1
ATOM 772 O O . GLN A 1 98 ? -7.787 5.738 4.814 1.00 96.38 98 GLN A O 1
ATOM 777 N N . CYS A 1 99 ? -7.691 4.240 3.166 1.00 96.44 99 CYS A N 1
ATOM 778 C CA . CYS A 1 99 ? -8.453 5.060 2.216 1.00 96.44 99 CYS A CA 1
ATOM 779 C C . CYS A 1 99 ? -9.927 5.301 2.614 1.00 96.44 99 CYS A C 1
ATOM 781 O O . CYS A 1 99 ? -10.588 6.125 1.979 1.00 96.44 99 CYS A O 1
ATOM 783 N N . GLY A 1 100 ? -10.475 4.576 3.601 1.00 92.38 100 GLY A N 1
ATOM 784 C CA . GLY A 1 100 ? -11.857 4.757 4.073 1.00 92.38 100 GLY A CA 1
ATOM 785 C C . GLY A 1 100 ? -12.942 4.415 3.038 1.00 92.38 100 GLY A C 1
ATOM 786 O O . GLY A 1 100 ? -14.063 4.923 3.099 1.00 92.38 100 GLY A O 1
ATOM 787 N N . HIS A 1 101 ? -12.625 3.579 2.049 1.00 94.69 101 HIS A N 1
ATOM 788 C CA . HIS A 1 101 ? -13.576 3.109 1.046 1.00 94.69 101 HIS A CA 1
ATOM 789 C C . HIS A 1 101 ? -14.542 2.074 1.654 1.00 94.69 101 HIS A C 1
ATOM 791 O O . HIS A 1 101 ? -14.227 1.383 2.618 1.00 94.69 101 HIS A O 1
ATOM 797 N N . LYS A 1 102 ? -15.717 1.870 1.042 1.00 94.62 102 LYS A N 1
ATOM 798 C CA . LYS A 1 102 ? -16.714 0.872 1.502 1.00 94.62 102 LYS A CA 1
ATOM 799 C C . LYS A 1 102 ? -16.167 -0.561 1.632 1.00 94.62 102 LYS A C 1
ATOM 801 O O . LYS A 1 102 ? -16.745 -1.384 2.331 1.00 94.62 102 LYS A O 1
ATOM 806 N N . ASP A 1 103 ? -15.085 -0.860 0.915 1.00 95.75 103 ASP A N 1
ATOM 807 C CA . ASP A 1 103 ? -14.424 -2.165 0.895 1.00 95.75 103 ASP A CA 1
ATOM 808 C C . ASP A 1 103 ? -13.125 -2.182 1.734 1.00 95.75 103 ASP A C 1
ATOM 810 O O . ASP A 1 103 ? -12.423 -3.190 1.725 1.00 95.75 103 ASP A O 1
ATOM 814 N N . SER A 1 104 ? -12.805 -1.116 2.480 1.00 94.62 104 SER A N 1
ATOM 815 C CA . SER A 1 104 ? -11.591 -1.008 3.309 1.00 94.62 104 SER A CA 1
ATOM 816 C C . SER A 1 104 ? -11.479 -2.124 4.347 1.00 94.62 104 SER A C 1
ATOM 818 O O . SER A 1 104 ? -10.433 -2.754 4.450 1.00 94.62 104 SER A O 1
ATOM 820 N N . ILE A 1 105 ? -12.574 -2.478 5.026 1.00 94.38 105 ILE A N 1
ATOM 821 C CA . ILE A 1 105 ? -12.589 -3.598 5.988 1.00 94.38 105 ILE A CA 1
ATOM 822 C C . ILE A 1 105 ? -12.298 -4.940 5.307 1.00 94.38 105 ILE A C 1
ATOM 824 O O . ILE A 1 105 ? -11.636 -5.814 5.863 1.00 94.38 105 ILE A O 1
ATOM 828 N N . ARG A 1 106 ? -12.762 -5.115 4.065 1.00 95.94 106 ARG A N 1
ATOM 829 C CA . ARG A 1 106 ? -12.468 -6.327 3.290 1.00 95.94 106 ARG A CA 1
ATOM 830 C C . ARG A 1 106 ? -11.002 -6.369 2.876 1.00 95.94 106 ARG A C 1
ATOM 832 O O . ARG A 1 106 ? -10.414 -7.445 2.907 1.00 95.94 106 ARG A O 1
ATOM 839 N N . ALA A 1 107 ? -10.427 -5.226 2.502 1.00 96.75 107 ALA A N 1
ATOM 840 C CA . ALA A 1 107 ? -9.005 -5.118 2.202 1.00 96.75 107 ALA A CA 1
ATOM 841 C C . ALA A 1 107 ? -8.151 -5.430 3.440 1.00 96.75 107 ALA A C 1
ATOM 843 O O . ALA A 1 107 ? -7.236 -6.242 3.340 1.00 96.75 107 ALA A O 1
ATOM 844 N N . LEU A 1 108 ? -8.523 -4.904 4.612 1.00 96.38 108 LEU A N 1
ATOM 845 C CA . LEU A 1 108 ? -7.867 -5.215 5.883 1.00 96.38 108 LEU A CA 1
ATOM 846 C C . LEU A 1 108 ? -7.874 -6.723 6.167 1.00 96.38 108 LEU A C 1
ATOM 848 O O . LEU A 1 108 ? -6.825 -7.324 6.391 1.00 96.38 108 LEU A O 1
ATOM 852 N N . ALA A 1 109 ? -9.043 -7.365 6.072 1.00 96.38 109 ALA A N 1
ATOM 853 C CA . ALA A 1 109 ? -9.164 -8.808 6.274 1.00 96.38 109 ALA A CA 1
ATOM 854 C C . ALA A 1 109 ? -8.296 -9.620 5.289 1.00 96.38 109 ALA A C 1
ATOM 856 O O . ALA A 1 109 ? -7.701 -10.627 5.675 1.00 96.38 109 ALA A O 1
ATOM 857 N N . GLN A 1 110 ? -8.195 -9.178 4.029 1.00 96.75 110 GLN A N 1
ATOM 858 C CA . GLN A 1 110 ? -7.303 -9.784 3.033 1.00 96.75 110 GLN A CA 1
ATOM 859 C C . GLN A 1 110 ? -5.830 -9.623 3.422 1.00 96.75 110 GLN A C 1
ATOM 861 O O . GLN A 1 110 ? -5.094 -10.608 3.399 1.00 96.75 110 GLN A O 1
ATOM 866 N N . GLY A 1 111 ? -5.414 -8.419 3.824 1.00 97.25 111 GLY A N 1
ATOM 867 C CA . GLY A 1 111 ? -4.055 -8.139 4.291 1.00 97.25 111 GLY A CA 1
ATOM 868 C C . GLY A 1 111 ? -3.660 -9.016 5.475 1.00 97.25 111 GLY A C 1
ATOM 869 O O . GLY A 1 111 ? -2.598 -9.631 5.460 1.00 97.25 111 GLY A O 1
ATOM 870 N N . ILE A 1 112 ? -4.550 -9.169 6.456 1.00 96.94 112 ILE A N 1
ATOM 871 C CA . ILE A 1 112 ? -4.315 -10.015 7.633 1.00 96.94 112 ILE A CA 1
ATOM 872 C C . ILE A 1 112 ? -4.197 -11.485 7.246 1.00 96.94 112 ILE A C 1
ATOM 874 O O . ILE A 1 112 ? -3.266 -1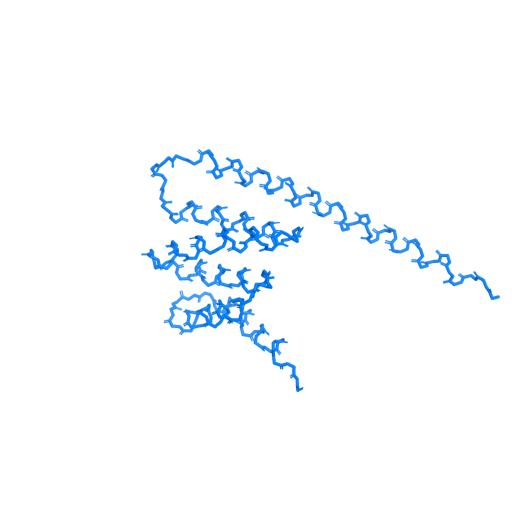2.155 7.690 1.00 96.94 112 ILE A O 1
ATOM 878 N N . TRP A 1 113 ? -5.098 -11.990 6.397 1.00 97.44 113 TRP A N 1
ATOM 879 C CA . TRP A 1 113 ? -5.018 -13.371 5.924 1.00 97.44 113 TRP A CA 1
ATOM 880 C C . TRP A 1 113 ? -3.676 -13.658 5.235 1.00 97.44 113 TRP A C 1
ATOM 882 O O . TRP A 1 113 ? -3.045 -14.676 5.524 1.00 97.44 113 TRP A O 1
ATOM 892 N N . LEU A 1 114 ? -3.202 -12.746 4.381 1.00 97.81 114 LEU A N 1
ATOM 893 C CA . LEU A 1 114 ? -1.885 -12.853 3.749 1.00 97.81 114 LEU A CA 1
ATOM 894 C C . LEU A 1 114 ? -0.754 -12.809 4.782 1.00 97.81 114 LEU A C 1
ATOM 896 O O . LEU A 1 114 ? 0.136 -13.657 4.743 1.00 97.81 114 LEU A O 1
ATOM 900 N N . ALA A 1 115 ? -0.817 -11.871 5.727 1.00 97.25 115 ALA A N 1
ATOM 901 C CA . ALA A 1 115 ? 0.223 -11.638 6.721 1.00 97.25 115 ALA A CA 1
ATOM 902 C C . ALA A 1 115 ? 0.403 -12.794 7.722 1.00 97.25 115 ALA A C 1
ATOM 904 O O . ALA A 1 115 ? 1.478 -12.931 8.305 1.00 97.25 115 ALA A O 1
ATOM 905 N N . VAL A 1 116 ? -0.626 -13.627 7.931 1.00 96.62 116 VAL A N 1
ATOM 906 C CA . VAL A 1 116 ? -0.526 -14.847 8.758 1.00 96.62 116 VAL A CA 1
ATOM 907 C C . VAL A 1 116 ? -0.207 -16.106 7.949 1.00 96.62 116 VAL A C 1
ATOM 909 O O . VAL A 1 116 ? 0.268 -17.088 8.517 1.00 96.62 116 VAL A O 1
ATOM 912 N N . THR A 1 117 ? -0.480 -16.099 6.641 1.00 97.44 117 THR A N 1
ATOM 913 C CA . THR A 1 117 ? -0.312 -17.271 5.764 1.00 97.44 117 THR A CA 1
ATOM 914 C C . THR A 1 117 ? 1.075 -17.319 5.124 1.00 97.44 117 THR A C 1
ATOM 916 O O . THR A 1 117 ? 1.644 -18.399 4.967 1.00 97.44 117 THR A O 1
ATOM 919 N N . TYR A 1 118 ? 1.625 -16.161 4.760 1.00 97.44 118 TYR A N 1
ATOM 920 C CA . TYR A 1 118 ? 2.867 -16.037 4.000 1.00 97.44 118 TYR A CA 1
ATOM 921 C C . TYR A 1 118 ? 3.972 -15.347 4.808 1.00 97.44 118 TYR A C 1
ATOM 923 O O . TYR A 1 118 ? 3.687 -14.599 5.744 1.00 97.44 118 TYR A O 1
ATOM 931 N N . PRO A 1 119 ? 5.253 -15.577 4.462 1.00 94.81 119 PRO A N 1
ATOM 932 C CA . PRO A 1 119 ? 6.359 -14.931 5.153 1.00 94.81 119 PRO A CA 1
ATOM 933 C C . PRO A 1 119 ? 6.376 -13.426 4.860 1.00 94.81 119 PRO A C 1
ATOM 935 O O . PRO A 1 119 ? 6.729 -12.997 3.762 1.00 94.81 119 PRO A O 1
ATOM 938 N N . VAL A 1 120 ? 6.043 -12.633 5.875 1.00 96.81 120 VAL A N 1
ATOM 939 C CA . VAL A 1 120 ? 6.160 -11.170 5.888 1.00 96.81 120 VAL A CA 1
ATOM 940 C C . VAL A 1 120 ? 6.829 -10.711 7.183 1.00 96.81 120 VAL A C 1
ATOM 942 O O . VAL A 1 120 ? 7.018 -11.485 8.126 1.00 96.81 120 VAL A O 1
ATOM 945 N N . LYS A 1 121 ? 7.223 -9.441 7.247 1.00 97.19 121 LYS A N 1
ATOM 946 C CA . LYS A 1 121 ? 7.735 -8.829 8.473 1.00 97.19 121 LYS A CA 1
ATOM 947 C C . LYS A 1 121 ? 6.634 -8.843 9.530 1.00 97.19 121 LYS A C 1
ATOM 949 O O . LYS A 1 121 ? 5.564 -8.281 9.321 1.00 97.19 121 LYS A O 1
ATOM 954 N N . ALA A 1 122 ? 6.943 -9.402 10.700 1.00 94.69 122 ALA A N 1
ATOM 955 C CA . ALA A 1 122 ? 5.997 -9.490 11.814 1.00 94.69 122 ALA A CA 1
ATOM 956 C C . ALA A 1 122 ? 5.399 -8.126 12.201 1.00 94.69 122 ALA A C 1
ATOM 958 O O . ALA A 1 122 ? 4.227 -8.052 12.546 1.00 94.69 122 ALA A O 1
ATOM 959 N N . GLN A 1 123 ? 6.183 -7.047 12.094 1.00 95.31 123 GLN A N 1
ATOM 960 C CA . GLN A 1 123 ? 5.704 -5.698 12.394 1.00 95.31 123 GLN A CA 1
ATOM 961 C C . GLN A 1 123 ? 4.535 -5.277 11.496 1.00 95.31 123 GLN A C 1
ATOM 963 O O . GLN A 1 123 ? 3.598 -4.662 11.987 1.00 95.31 123 GLN A O 1
ATOM 968 N N . THR A 1 124 ? 4.555 -5.647 10.212 1.00 93.88 124 THR A N 1
ATOM 969 C CA . THR A 1 124 ? 3.460 -5.347 9.282 1.00 93.88 124 THR A CA 1
ATOM 970 C C . THR A 1 124 ? 2.187 -6.086 9.691 1.00 93.88 124 THR A C 1
ATOM 972 O O . THR A 1 124 ? 1.107 -5.505 9.692 1.00 93.88 124 THR A O 1
ATOM 975 N N . THR A 1 125 ? 2.312 -7.347 10.120 1.00 95.31 125 THR A N 1
ATOM 976 C CA . THR A 1 125 ? 1.187 -8.112 10.676 1.00 95.31 125 THR A CA 1
ATOM 977 C C . THR A 1 125 ? 0.613 -7.436 11.921 1.00 95.31 125 THR A C 1
ATOM 979 O O . THR A 1 125 ? -0.602 -7.338 12.042 1.00 95.31 125 THR A O 1
ATOM 982 N N . VAL A 1 126 ? 1.469 -6.955 12.832 1.00 95.50 126 VAL A N 1
ATOM 983 C CA . VAL A 1 126 ? 1.037 -6.244 14.049 1.00 95.50 126 VAL A CA 1
ATOM 984 C C . VAL A 1 126 ? 0.250 -4.984 13.693 1.00 95.50 126 VAL A C 1
ATOM 986 O O . VAL A 1 126 ? -0.856 -4.828 14.192 1.00 95.50 126 VAL A O 1
ATOM 989 N N . THR A 1 127 ? 0.751 -4.158 12.769 1.00 95.19 127 THR A N 1
ATOM 990 C CA . THR A 1 127 ? 0.054 -2.942 12.316 1.00 95.19 127 THR A CA 1
ATOM 991 C C . THR A 1 127 ? -1.368 -3.233 11.825 1.00 95.19 127 THR A C 1
ATOM 993 O O . THR A 1 127 ? -2.311 -2.564 12.233 1.00 95.19 127 THR A O 1
ATOM 996 N N . LEU A 1 128 ? -1.559 -4.278 11.014 1.00 95.38 128 LEU A N 1
ATOM 997 C CA . LEU A 1 128 ? -2.898 -4.650 10.539 1.00 95.38 128 LEU A CA 1
ATOM 998 C C . LEU A 1 128 ? -3.810 -5.169 11.659 1.00 95.38 128 LEU A C 1
ATOM 1000 O O . LEU A 1 128 ? -5.020 -4.963 11.614 1.00 95.38 128 LEU A O 1
ATOM 1004 N N . LEU A 1 129 ? -3.256 -5.872 12.649 1.00 94.88 129 LEU A N 1
ATOM 1005 C CA . LEU A 1 129 ? -4.031 -6.341 13.799 1.00 94.88 129 LEU A CA 1
ATOM 1006 C C . LEU A 1 129 ? -4.449 -5.181 14.710 1.00 94.88 129 LEU A C 1
ATOM 1008 O O . LEU A 1 129 ? -5.557 -5.226 15.239 1.00 94.88 129 LEU A O 1
ATOM 1012 N N . ASP A 1 130 ? -3.622 -4.142 14.844 1.00 93.88 130 ASP A N 1
ATOM 1013 C CA . ASP A 1 130 ? -3.977 -2.930 15.591 1.00 93.88 130 ASP A CA 1
ATOM 1014 C C . ASP A 1 130 ? -5.207 -2.243 14.970 1.00 93.88 130 ASP A C 1
ATOM 1016 O O . ASP A 1 130 ? -6.127 -1.865 15.690 1.00 93.88 130 ASP A O 1
ATOM 1020 N N . HIS A 1 131 ? -5.315 -2.211 13.636 1.00 93.06 131 HIS A N 1
ATOM 1021 C CA . HIS A 1 131 ? -6.508 -1.688 12.957 1.00 93.06 131 HIS A CA 1
ATOM 1022 C C . HIS A 1 131 ? -7.797 -2.457 13.276 1.00 93.06 131 HIS A C 1
ATOM 1024 O O . HIS A 1 131 ? -8.871 -1.864 13.277 1.00 93.06 131 HIS A O 1
ATOM 1030 N N . ILE A 1 132 ? -7.734 -3.763 13.577 1.00 88.50 132 ILE A N 1
ATOM 1031 C CA . ILE A 1 132 ? -8.936 -4.493 14.023 1.00 88.50 132 ILE A CA 1
ATOM 1032 C C . ILE A 1 132 ? -9.440 -3.925 15.345 1.00 88.50 132 ILE A C 1
ATOM 1034 O O . ILE A 1 132 ? -10.649 -3.798 15.516 1.00 88.50 132 ILE A O 1
ATOM 1038 N N .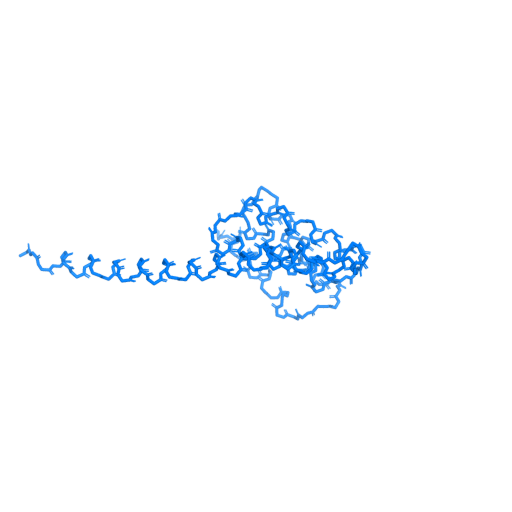 ILE A 1 133 ? -8.529 -3.616 16.270 1.00 87.88 133 ILE A N 1
ATOM 1039 C CA . ILE A 1 133 ? -8.892 -3.100 17.591 1.00 87.88 133 ILE A CA 1
ATOM 1040 C C . ILE A 1 133 ? -9.666 -1.789 17.427 1.00 87.88 133 ILE A C 1
ATOM 1042 O O . ILE A 1 133 ? -10.721 -1.631 18.038 1.00 87.88 133 ILE A O 1
ATOM 1046 N N . ASP A 1 134 ? -9.193 -0.905 16.546 1.00 83.38 134 ASP A N 1
ATOM 1047 C CA . ASP A 1 134 ? -9.841 0.377 16.251 1.00 83.38 134 ASP A CA 1
ATOM 1048 C C . ASP A 1 134 ? -11.230 0.214 15.596 1.00 83.38 134 ASP A C 1
ATOM 1050 O O . ASP A 1 134 ? -12.147 0.987 15.878 1.00 83.38 134 ASP A O 1
ATOM 1054 N N . GLU A 1 135 ? -11.415 -0.805 14.750 1.00 81.75 135 GLU A N 1
ATOM 1055 C CA . GLU A 1 135 ? -12.693 -1.115 14.084 1.00 81.75 135 GLU A CA 1
ATOM 1056 C C . GLU A 1 135 ? -13.698 -1.858 14.979 1.00 81.75 135 GLU A C 1
ATOM 1058 O O . GLU A 1 135 ? -14.889 -1.925 14.660 1.00 81.75 135 GLU A O 1
ATOM 1063 N N . THR A 1 136 ? -13.250 -2.411 16.107 1.00 73.69 136 THR A N 1
ATOM 1064 C CA . THR A 1 136 ? -14.112 -3.017 17.127 1.00 73.69 136 THR A CA 1
ATOM 1065 C C . THR A 1 136 ? -14.084 -2.197 18.418 1.00 73.69 136 THR A C 1
ATOM 1067 O O . THR A 1 136 ? -13.516 -2.659 19.411 1.00 73.69 136 THR A O 1
ATOM 1070 N N . PRO A 1 137 ? -14.680 -0.989 18.440 1.00 63.44 137 PRO A N 1
ATOM 1071 C CA . PRO A 1 137 ? -14.894 -0.289 19.695 1.00 63.44 137 PRO A CA 1
ATOM 1072 C C . PRO A 1 137 ? -15.930 -1.051 20.536 1.00 63.44 137 PRO A C 1
ATOM 1074 O O . PRO A 1 137 ? -16.869 -1.624 19.980 1.00 63.44 137 PRO A O 1
ATOM 1077 N N . ASP A 1 138 ? -15.708 -1.056 21.854 1.00 59.09 138 ASP A N 1
ATOM 1078 C CA . ASP A 1 138 ? -16.475 -1.779 22.890 1.00 59.09 138 ASP A CA 1
ATOM 1079 C C . ASP A 1 138 ? -18.002 -1.872 22.664 1.00 59.09 138 ASP A C 1
ATOM 1081 O O . ASP A 1 138 ? -18.659 -0.824 22.441 1.00 59.09 138 ASP A O 1
#

Foldseek 3Di:
DPDPPVVVVVVVVVVVVVLVVVLVVLVVVLVVLVVVLVPDDPPDDVLVSLVSLQSNLVSCLSNLVLVSSLVSLVSSLVSCVVVVVLQSNLVSLCSNLSSPDPCNVVSLVVSLVSPVPDDYDVVSNVVSVVVVCVVDDD

pLDDT: mean 89.09, std 14.03, range [46.81, 98.5]

Sequence (138 aa):
MSDNDSMKGENSAIQAIDQSESVEEIRKLLTEARKRLKAMPDNSIPVDRARVLLDVAELQLGIGQGAEAWQHARESFSVFIDYEHWQDAVEAADILYQCGHKDSIRALAQGIWLAVTYPVKAQTTVTLLDHIIDETPD